Protein AF-A0A4S2FY39-F1 (afdb_monomer_lite)

Secondary structure (DSSP, 8-state):
-PPP--PPPHHHHHHHHHHHHHHHHHHHHHHHHHTSTTSS-HHHHHHHHHHHHHHHHHHHHHHHHHTTT-HHHHHHHHHHHHHHHHHHHHHHHHHHHH--

pLDDT: mean 72.45, std 11.61, range [46.19, 88.75]

Sequence (100 aa):
MTPPKQRPPAWFTIVVLVMMIPILFYIPLVIGMFDTPGTFEPDTKDFVTLFFPIYALLSGWLAYQCYPERKEISWILLGLLFIFYVYGTVSQFIIGSAIP

Structure (mmCIF, N/CA/C/O backbone):
data_AF-A0A4S2FY39-F1
#
_entry.id   AF-A0A4S2FY39-F1
#
loop_
_atom_site.group_PDB
_atom_site.id
_atom_site.type_symbol
_atom_site.label_atom_id
_atom_site.label_alt_id
_atom_site.label_comp_id
_atom_site.label_asym_id
_atom_site.label_entity_id
_atom_site.label_seq_id
_atom_site.pdbx_PDB_ins_code
_atom_site.Cartn_x
_atom_site.Cartn_y
_atom_site.Cartn_z
_atom_site.occupancy
_atom_site.B_iso_or_equiv
_atom_site.auth_seq_id
_atom_site.auth_comp_id
_atom_site.auth_asym_id
_atom_site.auth_atom_id
_atom_site.pdbx_PDB_model_num
ATOM 1 N N . MET A 1 1 ? -13.567 10.418 31.497 1.00 48.75 1 MET A N 1
ATOM 2 C CA . MET A 1 1 ? -13.732 9.038 30.997 1.00 48.75 1 MET A CA 1
ATOM 3 C C . MET A 1 1 ? -13.317 9.054 29.540 1.00 48.75 1 MET A C 1
ATOM 5 O O . MET A 1 1 ? -14.055 9.581 28.721 1.00 48.75 1 MET A O 1
ATOM 9 N N . THR A 1 2 ? -12.095 8.631 29.225 1.00 54.66 2 THR A N 1
ATOM 10 C CA . THR A 1 2 ? -11.686 8.495 27.824 1.00 54.66 2 THR A CA 1
ATOM 11 C C . THR A 1 2 ? -12.471 7.322 27.234 1.00 54.66 2 THR A C 1
ATOM 13 O O . THR A 1 2 ? -12.487 6.250 27.846 1.00 54.66 2 THR A O 1
ATOM 16 N N . PRO A 1 3 ? -13.206 7.511 26.125 1.00 55.53 3 PRO A N 1
ATOM 17 C CA . PRO A 1 3 ? -13.975 6.429 25.527 1.00 55.53 3 PRO A CA 1
ATOM 18 C C . PRO A 1 3 ? -13.034 5.258 25.199 1.00 55.53 3 PRO A C 1
ATOM 20 O O . PRO A 1 3 ? -11.880 5.492 24.823 1.00 55.53 3 PRO A O 1
ATOM 23 N N . PRO A 1 4 ? -13.478 4.000 25.374 1.00 57.41 4 PRO A N 1
ATOM 24 C CA . PRO A 1 4 ? -12.648 2.844 25.075 1.00 57.41 4 PRO A CA 1
ATOM 25 C C . PRO A 1 4 ? -12.201 2.933 23.617 1.00 57.41 4 PRO A C 1
ATOM 27 O O . PRO A 1 4 ? -13.033 3.011 22.714 1.00 57.41 4 PRO A O 1
ATOM 30 N N . LYS A 1 5 ? -10.880 2.955 23.400 1.00 60.12 5 LYS A N 1
ATOM 31 C CA . LYS A 1 5 ? -10.255 2.958 22.074 1.00 60.12 5 LYS A CA 1
ATOM 32 C C . LYS A 1 5 ? -10.807 1.763 21.298 1.00 60.12 5 LYS A C 1
ATOM 34 O O . LYS A 1 5 ? -10.396 0.629 21.551 1.00 60.12 5 LYS A O 1
ATOM 39 N N . GLN A 1 6 ? -11.771 2.006 20.408 1.00 67.31 6 GLN A N 1
ATOM 40 C CA . GLN A 1 6 ? -12.331 0.974 19.544 1.00 67.31 6 GLN A CA 1
ATOM 41 C C . GLN A 1 6 ? -11.172 0.413 18.729 1.00 67.31 6 GLN A C 1
ATOM 43 O O . GLN A 1 6 ? -10.543 1.118 17.945 1.00 67.31 6 GLN A O 1
ATOM 48 N N . ARG A 1 7 ? -10.807 -0.840 18.996 1.00 63.47 7 ARG A N 1
ATOM 49 C CA . ARG A 1 7 ? -9.752 -1.504 18.238 1.00 63.47 7 ARG A CA 1
ATOM 50 C C . ARG A 1 7 ? -10.260 -1.686 16.806 1.00 63.47 7 ARG A C 1
ATOM 52 O O . ARG A 1 7 ? -11.418 -2.086 16.648 1.00 63.47 7 ARG A O 1
ATOM 59 N N . PRO A 1 8 ? -9.444 -1.393 15.779 1.00 65.44 8 PRO A N 1
ATOM 60 C CA . PRO A 1 8 ? -9.820 -1.714 14.415 1.00 65.44 8 PRO A CA 1
ATOM 61 C C . PRO A 1 8 ? -10.142 -3.215 14.337 1.00 65.44 8 PRO A C 1
ATOM 63 O O . PRO A 1 8 ? -9.462 -4.033 14.966 1.00 65.44 8 PRO A O 1
ATOM 66 N N . PRO A 1 9 ? -11.221 -3.589 13.641 1.00 75.38 9 PRO A N 1
ATOM 67 C CA . PRO A 1 9 ? -11.646 -4.968 13.552 1.00 75.38 9 PRO A CA 1
ATOM 68 C C . PRO A 1 9 ? -10.592 -5.775 12.790 1.00 75.38 9 PRO A C 1
ATOM 70 O O . PRO A 1 9 ? -10.016 -5.295 11.815 1.00 75.38 9 PRO A O 1
ATOM 73 N N . ALA A 1 10 ? -10.357 -7.017 13.221 1.00 77.81 10 ALA A N 1
ATOM 74 C CA . ALA A 1 10 ? -9.295 -7.866 12.677 1.00 77.81 10 ALA A CA 1
ATOM 75 C C . ALA A 1 10 ? -9.390 -8.054 11.150 1.00 77.81 10 ALA A C 1
ATOM 77 O O . ALA A 1 10 ? -8.365 -8.147 10.481 1.00 77.81 10 ALA A O 1
ATOM 78 N N . TRP A 1 11 ? -10.604 -8.032 10.584 1.00 81.69 11 TRP A N 1
ATOM 79 C CA . TRP A 1 11 ? -10.807 -8.099 9.134 1.00 81.69 11 TRP A CA 1
ATOM 80 C C . TRP A 1 11 ? -10.196 -6.905 8.393 1.00 81.69 11 TRP A C 1
ATOM 82 O O . TRP A 1 11 ? -9.676 -7.075 7.296 1.00 81.69 11 TRP A O 1
ATOM 92 N N . PHE A 1 12 ? -10.199 -5.711 8.989 1.00 79.25 12 PHE A N 1
ATOM 93 C CA . PHE A 1 12 ? -9.614 -4.530 8.362 1.00 79.25 12 PHE A CA 1
ATOM 94 C C . PHE A 1 12 ? -8.086 -4.604 8.361 1.00 79.25 12 PHE A C 1
ATOM 96 O O . PHE A 1 12 ? -7.453 -4.278 7.361 1.00 79.25 12 PHE A O 1
ATOM 103 N N . THR A 1 13 ? -7.492 -5.128 9.437 1.00 80.56 13 THR A N 1
ATOM 104 C CA . THR A 1 13 ? -6.059 -5.445 9.472 1.00 80.56 13 THR A CA 1
ATOM 105 C C . THR A 1 13 ? -5.684 -6.406 8.351 1.00 80.56 13 THR A C 1
ATOM 107 O O . THR A 1 13 ? -4.679 -6.187 7.687 1.00 80.56 13 THR A O 1
ATOM 110 N N . ILE A 1 14 ? -6.504 -7.435 8.100 1.00 84.81 14 ILE A N 1
ATOM 111 C CA . ILE A 1 14 ? -6.275 -8.384 7.003 1.00 84.81 14 ILE A CA 1
ATOM 112 C C . ILE A 1 14 ? -6.321 -7.664 5.650 1.00 84.81 14 ILE A C 1
ATOM 114 O O . ILE A 1 14 ? -5.438 -7.892 4.834 1.00 84.81 14 ILE A O 1
ATOM 118 N N . VAL A 1 15 ? -7.281 -6.762 5.418 1.00 85.06 15 VAL A N 1
ATOM 119 C CA . VAL A 1 15 ? -7.359 -5.983 4.165 1.00 85.06 15 VAL A CA 1
ATOM 120 C C . VAL A 1 15 ? -6.110 -5.128 3.954 1.00 85.06 15 VAL A C 1
ATOM 122 O O . VAL A 1 15 ? -5.534 -5.160 2.869 1.00 85.06 15 VAL A O 1
ATOM 125 N N . VAL A 1 16 ? -5.662 -4.403 4.985 1.00 83.69 16 VAL A N 1
ATOM 126 C CA . VAL A 1 16 ? -4.423 -3.612 4.921 1.00 83.69 16 VAL A CA 1
ATOM 127 C C . VAL A 1 16 ? -3.232 -4.520 4.626 1.00 83.69 16 VAL A C 1
ATOM 129 O O . VAL A 1 16 ? -2.442 -4.221 3.740 1.00 83.69 16 VAL A O 1
ATOM 132 N N . LEU A 1 17 ? -3.127 -5.661 5.308 1.00 83.69 17 LEU A N 1
ATOM 133 C CA . LEU A 1 17 ? -2.013 -6.593 5.145 1.00 83.69 17 LEU A CA 1
ATOM 134 C C . LEU A 1 17 ? -1.993 -7.209 3.738 1.00 83.69 17 LEU A C 1
ATOM 136 O O . LEU A 1 17 ? -0.944 -7.236 3.104 1.00 83.69 17 LEU A O 1
ATOM 140 N N . VAL A 1 18 ? -3.153 -7.600 3.202 1.00 85.75 18 VAL A N 1
ATOM 141 C CA . VAL A 1 18 ? -3.309 -8.073 1.815 1.00 85.75 18 VAL A CA 1
ATOM 142 C C . VAL A 1 18 ? -2.930 -6.985 0.813 1.00 85.75 18 VAL A C 1
ATOM 144 O O . VAL A 1 18 ? -2.236 -7.274 -0.154 1.00 85.75 18 VAL A O 1
ATOM 147 N N . MET A 1 19 ? -3.322 -5.734 1.058 1.00 81.75 19 MET A N 1
ATOM 148 C CA . MET A 1 19 ? -2.929 -4.587 0.233 1.00 81.75 19 MET A CA 1
ATOM 149 C C . MET A 1 19 ? -1.443 -4.239 0.366 1.00 81.75 19 MET A C 1
ATOM 151 O O . MET A 1 19 ? -0.891 -3.623 -0.540 1.00 81.75 19 MET A O 1
ATOM 155 N N . MET A 1 20 ? -0.772 -4.640 1.447 1.00 80.44 20 MET A N 1
ATOM 156 C CA . MET A 1 20 ? 0.661 -4.408 1.643 1.00 80.44 20 MET A CA 1
ATOM 157 C C . MET A 1 20 ? 1.555 -5.474 0.993 1.00 80.44 20 MET A C 1
ATOM 159 O O . MET A 1 20 ? 2.682 -5.172 0.606 1.00 80.44 20 MET A O 1
ATOM 163 N N . ILE A 1 21 ? 1.064 -6.707 0.835 1.00 79.69 21 ILE A N 1
ATOM 164 C CA . ILE A 1 21 ? 1.797 -7.806 0.183 1.00 79.69 21 ILE A CA 1
ATOM 165 C C . ILE A 1 21 ? 2.296 -7.441 -1.233 1.00 79.69 21 ILE A C 1
ATOM 167 O O . ILE A 1 21 ? 3.476 -7.674 -1.504 1.00 79.69 21 ILE A O 1
ATOM 171 N N . PRO A 1 22 ? 1.482 -6.859 -2.140 1.00 72.38 22 PRO A N 1
ATOM 172 C CA . PRO A 1 22 ? 1.927 -6.577 -3.501 1.00 72.38 22 PRO A CA 1
ATOM 173 C C . PRO A 1 22 ? 3.092 -5.580 -3.598 1.00 72.38 22 PRO A C 1
ATOM 175 O O . PRO A 1 22 ? 3.854 -5.676 -4.554 1.00 72.38 22 PRO A O 1
ATOM 178 N N . ILE A 1 23 ? 3.321 -4.694 -2.614 1.00 71.81 23 ILE A N 1
ATOM 179 C CA . ILE A 1 23 ? 4.519 -3.824 -2.581 1.00 71.81 23 ILE A CA 1
ATOM 180 C C . ILE A 1 23 ? 5.800 -4.653 -2.542 1.00 71.81 23 ILE A C 1
ATOM 182 O O . ILE A 1 23 ? 6.768 -4.316 -3.219 1.00 71.81 23 ILE A O 1
ATOM 186 N N . LEU A 1 24 ? 5.818 -5.742 -1.768 1.00 67.94 24 LEU A N 1
ATOM 187 C CA . LEU A 1 24 ? 7.008 -6.587 -1.646 1.00 67.94 24 LEU A CA 1
ATOM 188 C C . LEU A 1 24 ? 7.356 -7.265 -2.975 1.00 67.94 24 LEU A C 1
ATOM 190 O O . LEU A 1 24 ? 8.529 -7.488 -3.257 1.00 67.94 24 LEU A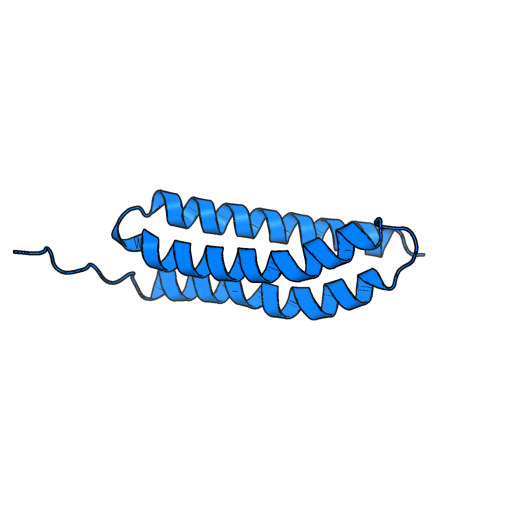 O 1
ATOM 194 N N . PHE A 1 25 ? 6.348 -7.541 -3.806 1.00 66.88 25 PHE A N 1
ATOM 195 C CA . PHE A 1 25 ? 6.526 -8.070 -5.158 1.00 66.88 25 PHE A CA 1
ATOM 196 C C . PHE A 1 25 ? 6.797 -6.977 -6.200 1.00 66.88 25 PHE A C 1
ATOM 198 O O . PHE A 1 25 ? 7.448 -7.249 -7.204 1.00 66.88 25 PHE A O 1
ATOM 205 N N . TYR A 1 26 ? 6.352 -5.742 -5.954 1.00 65.44 26 TYR A N 1
ATOM 206 C CA . TYR A 1 26 ? 6.603 -4.592 -6.823 1.00 65.44 26 TYR A CA 1
ATOM 207 C C . TYR A 1 26 ? 8.099 -4.257 -6.894 1.00 65.44 26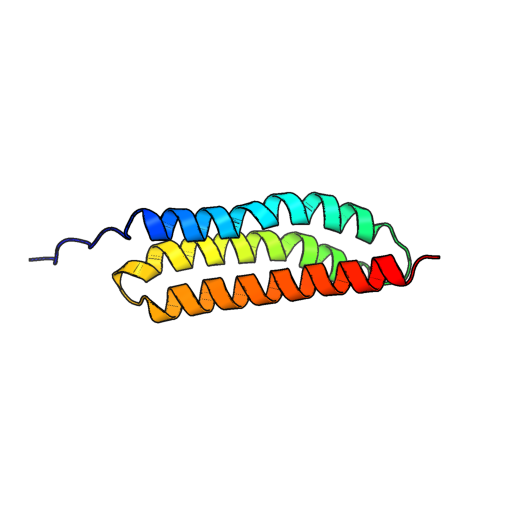 TYR A C 1
ATOM 209 O O . TYR A 1 26 ? 8.618 -4.059 -7.984 1.00 65.44 26 TYR A O 1
ATOM 217 N N . ILE A 1 27 ? 8.818 -4.271 -5.765 1.00 62.19 27 ILE A N 1
ATOM 218 C CA . ILE A 1 27 ? 10.249 -3.912 -5.696 1.00 62.19 27 ILE A CA 1
ATOM 219 C C . ILE A 1 27 ? 11.128 -4.737 -6.665 1.00 62.19 27 ILE A C 1
ATOM 221 O O . ILE A 1 27 ? 11.782 -4.130 -7.512 1.00 62.19 27 ILE A O 1
ATOM 225 N N . PRO A 1 28 ? 11.159 -6.086 -6.621 1.00 60.16 28 PRO A N 1
ATOM 226 C CA . PRO A 1 28 ? 12.006 -6.866 -7.530 1.00 60.16 28 PRO A CA 1
ATOM 227 C C . PRO A 1 28 ? 11.555 -6.782 -8.995 1.00 60.16 28 PRO A C 1
ATOM 229 O O . PRO A 1 28 ? 12.384 -6.825 -9.901 1.00 60.16 28 PRO A O 1
ATOM 232 N N . LEU A 1 29 ? 10.251 -6.640 -9.235 1.00 62.00 29 LEU A N 1
ATOM 233 C CA . LEU A 1 29 ? 9.666 -6.616 -10.576 1.00 62.00 29 LEU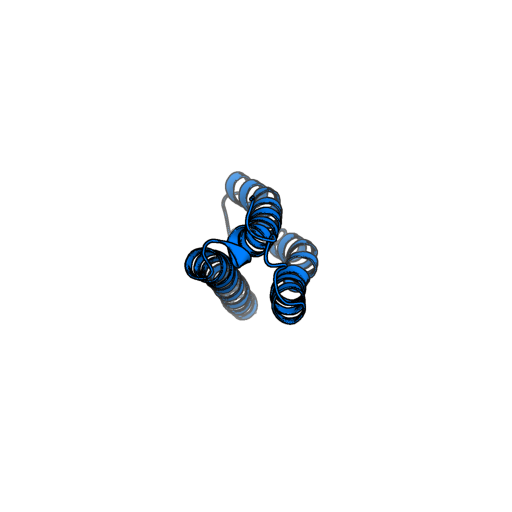 A CA 1
ATOM 234 C C . LEU A 1 29 ? 9.964 -5.289 -11.297 1.00 62.00 29 LEU A C 1
ATOM 236 O O . LEU A 1 29 ? 10.301 -5.270 -12.478 1.00 62.00 29 LEU A O 1
ATOM 240 N N . VAL A 1 30 ? 9.930 -4.186 -10.555 1.00 57.72 30 VAL A N 1
ATOM 241 C CA . VAL A 1 30 ? 10.204 -2.831 -11.042 1.00 57.72 30 VAL A CA 1
ATOM 242 C C . VAL A 1 30 ? 11.690 -2.610 -11.284 1.00 57.72 30 VAL A C 1
ATOM 244 O O . VAL A 1 30 ? 12.056 -2.055 -12.315 1.00 57.72 30 VAL A O 1
ATOM 247 N N . ILE A 1 31 ? 12.553 -3.124 -10.403 1.00 57.97 31 ILE A N 1
ATOM 248 C CA . ILE A 1 31 ? 14.007 -3.124 -10.621 1.00 57.97 31 ILE A CA 1
ATOM 249 C C . ILE A 1 31 ? 14.358 -3.907 -11.901 1.00 57.97 31 ILE A C 1
ATOM 251 O O . ILE A 1 31 ? 15.181 -3.445 -12.685 1.00 57.97 31 ILE A O 1
ATOM 255 N N . GLY A 1 32 ? 13.685 -5.035 -12.169 1.00 57.12 32 GLY A N 1
ATOM 256 C CA . GLY A 1 32 ? 13.907 -5.836 -13.380 1.00 57.12 32 GLY A CA 1
ATOM 257 C C . GLY A 1 32 ? 13.482 -5.156 -14.691 1.00 57.12 32 GLY A C 1
ATOM 258 O O . GLY A 1 32 ? 14.152 -5.322 -15.705 1.00 57.12 32 GLY A O 1
ATOM 259 N N . MET A 1 33 ? 12.405 -4.361 -14.690 1.00 51.81 33 MET A N 1
ATOM 260 C CA . MET A 1 33 ? 11.977 -3.597 -15.877 1.00 51.81 33 MET A CA 1
ATOM 261 C C . MET A 1 33 ? 12.684 -2.248 -16.019 1.00 51.81 33 MET A C 1
ATOM 263 O O . MET A 1 33 ? 12.661 -1.623 -17.080 1.00 51.81 33 MET A O 1
ATOM 267 N N . PHE A 1 34 ? 13.316 -1.754 -14.957 1.00 51.47 34 PHE A N 1
ATOM 268 C CA . PHE A 1 34 ? 14.050 -0.502 -15.025 1.00 51.47 34 PHE A CA 1
ATOM 269 C C . PHE A 1 34 ? 15.438 -0.622 -15.652 1.00 51.47 34 PHE A C 1
ATOM 271 O O . PHE A 1 34 ? 15.962 0.402 -16.088 1.00 51.47 34 PHE A O 1
ATOM 278 N N . ASP A 1 35 ? 15.924 -1.843 -15.855 1.00 51.97 35 ASP A N 1
ATOM 279 C CA . ASP A 1 35 ? 17.085 -2.144 -16.698 1.00 51.97 35 ASP A CA 1
ATOM 280 C C . ASP A 1 35 ? 16.767 -2.061 -18.208 1.00 51.97 35 ASP A C 1
ATOM 282 O O . ASP A 1 35 ? 17.648 -2.173 -19.055 1.00 51.97 35 ASP A O 1
ATOM 286 N N . THR A 1 36 ? 15.498 -1.832 -18.587 1.00 52.09 36 THR A N 1
ATOM 287 C CA . THR A 1 36 ? 15.129 -1.597 -19.989 1.00 52.09 36 THR A CA 1
ATOM 288 C C . THR A 1 36 ? 15.453 -0.145 -20.384 1.00 52.09 36 THR A C 1
ATOM 290 O O . THR A 1 36 ? 14.887 0.793 -19.798 1.00 52.09 36 THR A O 1
ATOM 293 N N . PRO A 1 37 ? 16.355 0.082 -21.358 1.00 46.19 37 PRO A N 1
ATOM 294 C CA . PRO A 1 37 ? 16.784 1.423 -21.744 1.00 46.19 37 PRO A CA 1
ATOM 295 C C . PRO A 1 37 ? 15.665 2.198 -22.463 1.00 46.19 37 PRO A C 1
ATOM 297 O O . PRO A 1 37 ? 15.023 1.677 -23.370 1.00 46.19 37 PRO A O 1
ATOM 300 N N . GLY A 1 38 ? 15.457 3.467 -22.080 1.00 52.72 38 GLY A N 1
ATOM 301 C CA . GLY A 1 38 ? 14.660 4.443 -22.846 1.00 52.72 38 GLY A CA 1
ATOM 302 C C . GLY A 1 38 ? 13.239 4.756 -22.353 1.00 52.72 38 GLY A C 1
ATOM 303 O O . GLY A 1 38 ? 12.567 5.571 -22.977 1.00 52.72 38 GLY A O 1
ATOM 304 N N . THR A 1 39 ? 12.762 4.161 -21.255 1.00 53.72 39 THR A N 1
ATOM 305 C CA . THR A 1 39 ? 11.363 4.334 -20.801 1.00 53.72 39 THR A CA 1
ATOM 306 C C . THR A 1 39 ? 11.128 5.471 -19.800 1.00 53.72 39 THR A C 1
ATOM 308 O O . THR A 1 39 ? 10.017 5.987 -19.739 1.00 53.72 39 THR A O 1
ATOM 311 N N . PHE A 1 40 ? 12.141 5.894 -19.039 1.00 53.78 40 PHE A N 1
ATOM 312 C CA . PHE A 1 40 ? 12.061 7.029 -18.106 1.00 53.78 40 PHE A CA 1
ATOM 313 C C . PHE A 1 40 ? 13.421 7.722 -17.988 1.00 53.78 40 PHE A C 1
ATOM 315 O O . PHE A 1 40 ? 14.455 7.067 -18.143 1.00 53.78 40 PHE A O 1
ATOM 322 N N . GLU A 1 41 ? 13.421 9.017 -17.655 1.00 60.69 41 GLU A N 1
ATOM 323 C CA . GLU A 1 41 ? 14.628 9.693 -17.173 1.00 60.69 41 GLU A CA 1
ATOM 324 C C . GLU A 1 41 ? 15.177 8.952 -15.936 1.00 60.69 41 GLU A C 1
ATOM 326 O O . GLU A 1 41 ? 14.400 8.660 -15.016 1.00 60.69 41 GLU A O 1
ATOM 331 N N . PRO A 1 42 ? 16.487 8.635 -15.903 1.00 59.78 42 PRO A N 1
ATOM 332 C CA . PRO A 1 42 ? 17.088 7.807 -14.856 1.00 59.78 42 PRO A CA 1
ATOM 333 C C . PRO A 1 42 ? 16.811 8.346 -13.445 1.00 59.78 42 PRO A C 1
ATOM 335 O O . PRO A 1 42 ? 16.404 7.591 -12.565 1.00 59.78 42 PRO A O 1
ATOM 338 N N . ASP A 1 43 ? 16.888 9.666 -13.265 1.00 62.97 43 ASP A N 1
ATOM 339 C CA . ASP A 1 43 ? 16.727 10.311 -11.956 1.00 62.97 43 ASP A CA 1
ATOM 340 C C . ASP A 1 43 ? 15.297 10.209 -11.393 1.00 62.97 43 ASP A C 1
ATOM 342 O O . ASP A 1 43 ? 15.093 10.107 -10.182 1.00 62.97 43 ASP A O 1
ATOM 346 N N . THR A 1 44 ? 14.279 10.193 -12.260 1.00 65.88 44 THR A N 1
ATOM 347 C CA . THR A 1 44 ? 12.873 10.090 -11.824 1.00 65.88 44 THR A CA 1
ATOM 348 C C . THR A 1 44 ? 12.512 8.647 -11.456 1.00 65.88 44 THR A C 1
ATOM 350 O O . THR A 1 44 ? 11.721 8.406 -10.541 1.00 65.88 44 THR A O 1
ATOM 353 N N . LYS A 1 45 ? 13.125 7.675 -12.140 1.00 62.78 45 LYS A N 1
ATOM 354 C CA . LYS A 1 45 ? 12.952 6.232 -11.910 1.00 62.78 45 LYS A CA 1
ATOM 355 C C . LYS A 1 45 ? 13.402 5.820 -10.512 1.00 62.78 45 LYS A C 1
ATOM 357 O O . LYS A 1 45 ? 12.652 5.163 -9.783 1.00 62.78 45 LYS A O 1
ATOM 362 N N . ASP A 1 46 ? 14.600 6.248 -10.129 1.00 67.19 46 ASP A N 1
ATOM 363 C CA . ASP A 1 46 ? 15.197 5.911 -8.837 1.00 67.19 46 ASP A CA 1
ATOM 364 C C . ASP A 1 46 ? 14.419 6.553 -7.688 1.00 67.19 46 ASP A C 1
ATOM 366 O O . ASP A 1 46 ? 14.134 5.905 -6.675 1.00 67.19 46 ASP A O 1
ATOM 370 N N . PHE A 1 47 ? 13.970 7.797 -7.885 1.00 71.31 47 PHE A N 1
ATOM 371 C CA . PHE A 1 47 ? 13.126 8.491 -6.921 1.00 71.31 47 PHE A CA 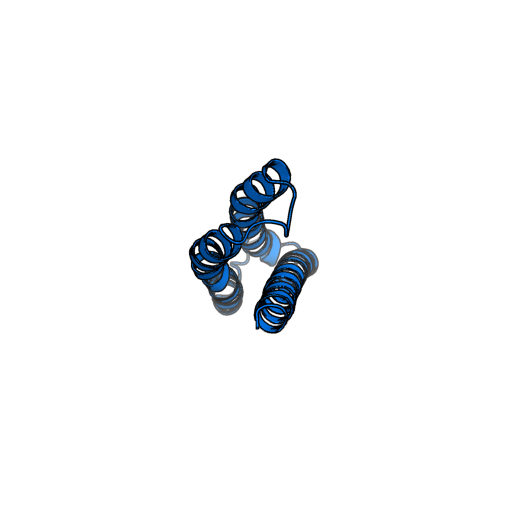1
ATOM 372 C C . PHE A 1 47 ? 11.814 7.739 -6.673 1.00 71.31 47 PHE A C 1
ATOM 374 O O . PHE A 1 47 ? 11.474 7.451 -5.526 1.00 71.31 47 PHE A O 1
ATOM 381 N N . VAL A 1 48 ? 11.084 7.364 -7.729 1.00 71.50 48 VAL A N 1
ATOM 382 C CA . VAL A 1 48 ? 9.808 6.647 -7.587 1.00 71.50 48 VAL A CA 1
ATOM 383 C C . VAL A 1 48 ? 10.023 5.258 -6.982 1.00 71.50 48 VAL A C 1
ATOM 385 O O . VAL A 1 48 ? 9.271 4.872 -6.091 1.00 71.50 48 VAL A O 1
ATOM 388 N N . THR A 1 49 ? 11.068 4.532 -7.383 1.00 71.50 49 THR A N 1
ATOM 389 C CA . THR A 1 49 ? 11.387 3.197 -6.839 1.00 71.50 49 THR A CA 1
ATOM 390 C C . THR A 1 49 ? 11.634 3.226 -5.334 1.00 71.50 49 THR A C 1
ATOM 392 O O . THR A 1 49 ? 11.197 2.324 -4.621 1.00 71.50 49 THR A O 1
ATOM 395 N N . LEU A 1 50 ? 12.302 4.271 -4.839 1.00 74.69 50 LEU A N 1
ATOM 396 C CA . LEU A 1 50 ? 12.634 4.412 -3.424 1.00 74.69 50 LEU A CA 1
ATOM 397 C C . LEU A 1 50 ? 11.474 4.988 -2.596 1.00 74.69 50 LEU A C 1
ATOM 399 O O . LEU A 1 50 ? 11.190 4.502 -1.502 1.00 74.69 50 LEU A O 1
ATOM 403 N N . PHE A 1 51 ? 10.787 6.017 -3.102 1.00 79.19 51 PHE A N 1
ATOM 404 C CA . PHE A 1 51 ? 9.732 6.713 -2.356 1.00 79.19 51 PHE A CA 1
ATOM 405 C C . PHE A 1 51 ? 8.399 5.968 -2.351 1.00 79.19 51 PHE A C 1
ATOM 407 O O . PHE A 1 51 ? 7.660 6.042 -1.368 1.00 79.19 51 PHE A O 1
ATOM 414 N N . PHE A 1 52 ? 8.080 5.235 -3.415 1.00 78.00 52 PHE A N 1
ATOM 415 C CA . PHE A 1 52 ? 6.822 4.504 -3.525 1.00 78.00 52 PHE A CA 1
ATOM 416 C C . PHE A 1 52 ? 6.597 3.459 -2.415 1.00 78.00 52 PHE A C 1
ATOM 418 O O . PHE A 1 52 ? 5.527 3.488 -1.800 1.00 78.00 52 PHE A O 1
ATOM 425 N N . PRO A 1 53 ? 7.557 2.574 -2.071 1.00 76.94 53 PRO A N 1
ATOM 426 C CA . PRO A 1 53 ? 7.364 1.635 -0.967 1.00 76.94 53 PRO A CA 1
ATOM 427 C C . PRO A 1 53 ? 7.201 2.355 0.378 1.00 76.94 53 PRO A C 1
ATOM 429 O O . PRO A 1 53 ? 6.389 1.929 1.196 1.00 76.94 53 PRO A O 1
ATOM 432 N N . ILE A 1 54 ? 7.892 3.480 0.596 1.00 84.19 54 ILE A N 1
ATOM 433 C CA . ILE A 1 54 ? 7.738 4.297 1.811 1.00 84.19 54 ILE A CA 1
ATOM 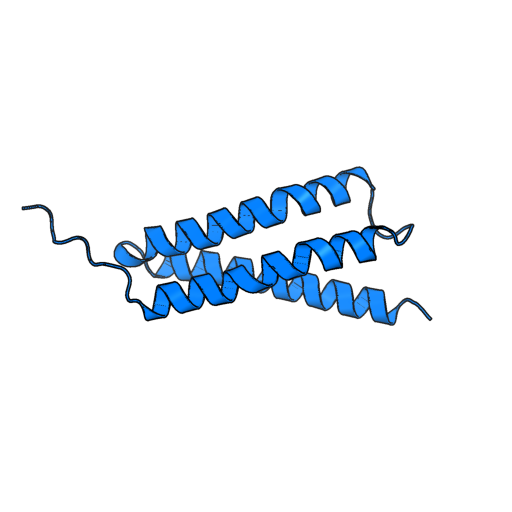434 C C . ILE A 1 54 ? 6.320 4.872 1.888 1.00 84.19 54 ILE A C 1
ATOM 436 O O . ILE A 1 54 ? 5.654 4.747 2.917 1.00 84.19 54 ILE A O 1
ATOM 440 N N . TYR A 1 55 ? 5.835 5.458 0.791 1.00 83.44 55 TYR A N 1
ATOM 441 C CA . TYR A 1 55 ? 4.470 5.967 0.678 1.00 83.44 55 TYR A CA 1
ATOM 442 C C . TYR A 1 55 ? 3.437 4.873 0.958 1.00 83.44 55 TYR A C 1
ATOM 444 O O . TYR A 1 55 ? 2.475 5.091 1.692 1.00 83.44 55 TYR A O 1
ATOM 452 N N . ALA A 1 56 ? 3.651 3.679 0.421 1.00 82.44 56 ALA A N 1
ATOM 453 C CA . ALA A 1 56 ? 2.727 2.574 0.562 1.00 82.44 56 ALA A CA 1
ATOM 454 C C . ALA A 1 56 ? 2.691 1.992 1.988 1.00 82.44 56 ALA A C 1
ATOM 456 O O . ALA A 1 56 ? 1.610 1.731 2.521 1.00 82.44 56 ALA A O 1
ATOM 457 N N . LEU A 1 57 ? 3.855 1.869 2.641 1.00 85.00 57 LEU A N 1
ATOM 458 C CA . LEU A 1 57 ? 3.964 1.514 4.060 1.00 85.00 57 LEU A CA 1
ATOM 459 C C . LEU A 1 57 ? 3.248 2.544 4.944 1.00 85.00 57 LEU A C 1
ATOM 461 O O . LEU A 1 57 ? 2.455 2.172 5.810 1.00 85.00 57 LEU A O 1
ATOM 465 N N . LEU A 1 58 ? 3.491 3.837 4.698 1.00 86.25 58 LEU A N 1
ATOM 466 C CA . LEU A 1 58 ? 2.828 4.932 5.408 1.00 86.25 58 LEU A CA 1
ATOM 467 C C . LEU A 1 58 ? 1.318 4.924 5.172 1.00 86.25 58 LEU A C 1
ATOM 469 O O . LEU A 1 58 ? 0.565 5.112 6.122 1.00 86.25 58 LEU A O 1
ATOM 473 N N . SER A 1 59 ? 0.868 4.665 3.943 1.00 84.31 59 SER A N 1
ATOM 474 C CA . SER A 1 59 ? -0.554 4.590 3.604 1.00 84.31 59 SER A CA 1
ATOM 475 C C . SER A 1 59 ? -1.248 3.446 4.345 1.00 84.31 59 SER A C 1
ATOM 477 O O . SER A 1 59 ? -2.283 3.665 4.973 1.00 84.31 59 SER A O 1
ATOM 479 N N . GLY A 1 60 ? -0.646 2.251 4.377 1.00 83.88 60 GLY A N 1
ATOM 480 C CA . GLY A 1 60 ? -1.160 1.118 5.153 1.00 83.88 60 GLY A CA 1
ATO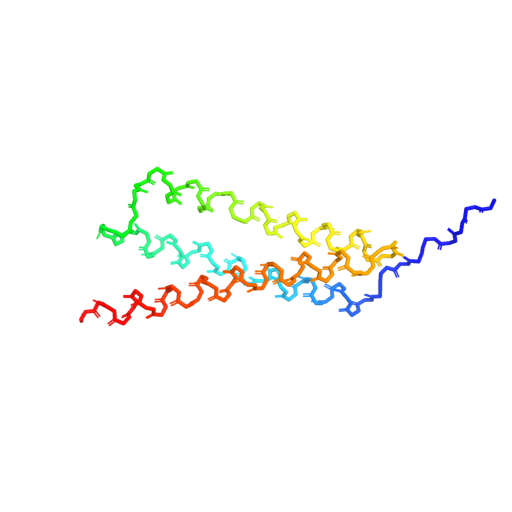M 481 C C . GLY A 1 60 ? -1.186 1.396 6.661 1.00 83.88 60 GLY A C 1
ATOM 482 O O . GLY A 1 60 ? -2.187 1.127 7.330 1.00 83.88 60 GLY A O 1
ATOM 483 N N . TRP A 1 61 ? -0.122 2.006 7.192 1.00 84.31 61 TRP A N 1
ATOM 484 C CA . TRP A 1 61 ? -0.031 2.388 8.602 1.00 84.31 61 TRP A CA 1
ATOM 485 C C . TRP A 1 61 ? -1.086 3.432 8.995 1.00 84.31 61 TRP A C 1
ATOM 487 O O . TRP A 1 61 ? -1.810 3.251 9.976 1.00 84.31 61 TRP A O 1
ATOM 497 N N . LEU A 1 62 ? -1.216 4.502 8.206 1.00 83.75 62 LEU A N 1
ATOM 498 C CA . LEU A 1 62 ? -2.212 5.554 8.403 1.00 83.75 62 LEU A CA 1
ATOM 499 C C . LEU A 1 62 ? -3.630 5.007 8.243 1.00 83.75 62 LEU A C 1
ATOM 501 O O . LEU A 1 62 ? -4.491 5.314 9.063 1.00 83.75 62 LEU A O 1
ATOM 505 N N . ALA A 1 63 ? -3.877 4.141 7.259 1.00 83.44 63 ALA A N 1
ATOM 506 C CA . ALA A 1 63 ? -5.177 3.506 7.083 1.00 83.44 63 ALA A CA 1
ATOM 507 C C . ALA A 1 63 ? -5.571 2.692 8.324 1.00 83.44 63 ALA A C 1
ATOM 509 O O . ALA A 1 63 ? -6.712 2.795 8.777 1.00 83.44 63 ALA A O 1
ATOM 510 N N . TYR A 1 64 ? -4.634 1.946 8.921 1.00 80.75 64 TYR A N 1
ATOM 511 C CA . TYR A 1 64 ? -4.859 1.208 10.166 1.00 80.75 64 TYR A CA 1
ATOM 512 C C . TYR A 1 64 ? -5.123 2.132 11.364 1.00 80.75 64 TYR A C 1
ATOM 514 O O . TYR A 1 64 ? -6.036 1.880 12.155 1.00 80.75 64 TYR A O 1
ATOM 522 N N . GLN A 1 65 ? -4.360 3.220 11.491 1.00 79.94 65 GLN A N 1
ATOM 523 C CA . GLN A 1 65 ? -4.465 4.143 12.621 1.00 79.94 65 GLN A CA 1
ATOM 524 C C . GLN A 1 65 ? -5.714 5.035 12.558 1.00 79.94 65 GLN A C 1
ATOM 526 O O . GLN A 1 65 ? -6.319 5.299 13.595 1.00 79.94 65 GLN A O 1
ATOM 531 N N . CYS A 1 66 ? -6.119 5.467 11.361 1.00 78.62 66 CYS A N 1
ATOM 532 C CA . CYS A 1 66 ? -7.286 6.323 11.140 1.00 78.62 66 CYS A CA 1
ATOM 533 C C . CYS A 1 66 ? -8.613 5.555 11.143 1.00 78.62 66 CYS A C 1
ATOM 535 O O . CYS A 1 66 ? -9.664 6.172 11.304 1.00 78.62 66 CYS A O 1
ATOM 537 N N . TYR A 1 67 ? -8.592 4.223 11.025 1.00 73.00 67 TYR A N 1
ATOM 538 C CA . TYR A 1 67 ? -9.809 3.415 10.947 1.00 73.00 67 TYR A CA 1
ATOM 539 C C . TYR A 1 67 ? -10.810 3.614 12.107 1.00 73.00 67 TYR A C 1
ATOM 541 O O . TYR A 1 67 ? -12.009 3.713 11.832 1.00 73.00 67 TYR A O 1
ATOM 549 N N . PRO A 1 68 ? -10.393 3.677 13.390 1.00 71.06 68 PRO A N 1
ATOM 550 C CA . PRO A 1 68 ? -11.332 3.853 14.499 1.00 71.06 68 PRO A CA 1
ATOM 551 C C . PRO A 1 68 ? -11.924 5.264 14.604 1.00 71.06 68 PRO A C 1
ATOM 553 O O . PRO A 1 68 ? -13.011 5.406 15.156 1.00 71.06 68 PRO A O 1
ATOM 556 N N . GLU A 1 69 ? -11.252 6.291 14.078 1.00 75.31 69 GLU A N 1
ATOM 557 C CA . GLU A 1 69 ? -11.736 7.678 14.143 1.00 75.31 69 GLU A CA 1
ATOM 558 C C . GLU A 1 69 ? -12.480 8.103 12.874 1.00 75.31 69 GLU A C 1
ATOM 560 O O . GLU A 1 69 ? -13.540 8.721 12.952 1.00 75.31 69 GLU A O 1
ATOM 565 N N . ARG A 1 70 ? -11.935 7.786 11.693 1.00 79.50 70 ARG A N 1
ATOM 566 C CA . ARG A 1 70 ? -12.452 8.219 10.388 1.00 79.50 70 ARG A CA 1
ATOM 567 C C . ARG A 1 70 ? -12.245 7.136 9.333 1.00 79.50 70 ARG A C 1
ATOM 569 O O . ARG A 1 70 ? -11.303 7.177 8.543 1.00 79.50 70 ARG A O 1
ATOM 576 N N . LYS A 1 71 ? -13.193 6.197 9.283 1.00 79.31 71 LYS A N 1
ATOM 577 C CA . LYS A 1 71 ? -13.215 5.087 8.313 1.00 79.31 71 LYS A CA 1
ATOM 578 C C . LYS A 1 71 ? -13.089 5.563 6.862 1.00 79.31 71 LYS A C 1
ATOM 580 O O . LYS A 1 71 ? -12.433 4.900 6.069 1.00 79.31 71 LYS A O 1
ATOM 585 N N . GLU A 1 72 ? -13.687 6.705 6.526 1.00 85.06 72 GLU A N 1
ATOM 586 C CA . GLU A 1 72 ? -13.648 7.296 5.180 1.00 85.06 72 GLU A CA 1
ATOM 587 C C . GLU A 1 72 ? -12.211 7.559 4.712 1.00 85.06 72 GLU A C 1
ATOM 589 O O . GLU A 1 72 ? -11.841 7.173 3.608 1.00 85.06 72 GLU A O 1
ATOM 594 N N . ILE A 1 73 ? -11.372 8.134 5.580 1.00 83.56 73 ILE A N 1
ATOM 595 C CA . ILE A 1 73 ? -9.978 8.463 5.258 1.00 83.56 73 ILE A CA 1
ATOM 596 C C . ILE A 1 73 ? -9.169 7.187 5.013 1.00 83.56 73 ILE A C 1
ATOM 598 O O . ILE A 1 73 ? -8.408 7.116 4.051 1.00 83.56 73 ILE A O 1
ATOM 602 N N . SER A 1 74 ? -9.376 6.151 5.830 1.00 84.31 74 SER A N 1
ATOM 603 C CA . SER A 1 74 ? -8.722 4.853 5.643 1.00 84.31 74 SER A CA 1
ATOM 604 C C . SER A 1 74 ? -9.064 4.208 4.297 1.00 84.31 74 SER A C 1
ATOM 606 O O . SER A 1 74 ? -8.182 3.650 3.648 1.00 84.31 74 SER A O 1
ATOM 608 N N . TRP A 1 75 ? -10.322 4.303 3.854 1.00 83.94 75 TRP A N 1
ATOM 609 C CA . TRP A 1 75 ? -10.734 3.807 2.538 1.00 83.94 75 TRP A CA 1
ATOM 610 C C . TRP A 1 75 ? -10.168 4.642 1.391 1.00 83.94 75 TRP A C 1
ATOM 612 O O . TRP A 1 75 ? -9.796 4.068 0.373 1.00 83.94 75 TRP A O 1
ATOM 622 N N . ILE A 1 76 ? -10.046 5.963 1.553 1.00 88.75 76 ILE A N 1
ATOM 623 C CA . ILE A 1 76 ? -9.408 6.832 0.554 1.00 88.75 76 ILE A CA 1
ATOM 624 C C . ILE A 1 76 ? -7.922 6.479 0.407 1.00 88.75 76 ILE A C 1
ATOM 626 O O . ILE A 1 76 ? -7.446 6.329 -0.714 1.00 88.75 76 ILE A O 1
ATOM 630 N N . LEU A 1 77 ? -7.201 6.283 1.517 1.00 86.88 77 LEU A N 1
ATOM 631 C CA . LEU A 1 77 ? -5.792 5.864 1.518 1.00 86.88 77 LEU A CA 1
ATOM 632 C C . LEU A 1 77 ? -5.594 4.516 0.812 1.00 86.88 77 LEU A C 1
ATOM 634 O O . LEU A 1 77 ? -4.730 4.394 -0.057 1.00 86.88 77 LEU A O 1
ATOM 638 N N . LEU A 1 78 ? -6.427 3.523 1.141 1.00 86.56 78 LEU A N 1
ATOM 639 C CA . LEU A 1 78 ? -6.392 2.206 0.498 1.00 86.56 78 LEU A CA 1
ATOM 640 C C . LEU A 1 78 ? -6.808 2.261 -0.975 1.00 86.56 78 LEU A C 1
ATOM 642 O O . LEU A 1 78 ? -6.192 1.602 -1.805 1.00 86.56 78 LEU A O 1
ATOM 646 N N . GLY A 1 79 ? -7.826 3.051 -1.317 1.00 88.19 79 GLY A N 1
ATOM 647 C CA . GLY A 1 79 ? -8.288 3.226 -2.692 1.00 88.19 79 GLY A CA 1
ATOM 648 C C . GLY A 1 79 ? -7.240 3.910 -3.565 1.00 88.19 79 GLY A C 1
ATOM 649 O O . GLY A 1 79 ? -6.987 3.471 -4.683 1.00 88.19 79 GLY A O 1
ATOM 650 N N . LEU A 1 80 ? -6.571 4.935 -3.039 1.00 88.00 80 LEU A N 1
ATOM 651 C CA . LEU A 1 80 ? -5.476 5.606 -3.730 1.00 88.00 80 LEU A CA 1
ATOM 652 C C . LEU A 1 80 ? -4.296 4.651 -3.939 1.00 88.00 80 LEU A C 1
ATOM 654 O O . LEU A 1 80 ? -3.786 4.547 -5.052 1.00 88.00 80 LEU A O 1
ATOM 658 N N . LEU A 1 81 ? -3.925 3.887 -2.905 1.00 86.25 81 LEU A N 1
ATOM 659 C CA . LEU A 1 81 ? -2.913 2.836 -3.011 1.00 86.25 81 LEU A CA 1
ATOM 660 C C . LEU A 1 81 ? -3.285 1.798 -4.083 1.00 86.25 81 LEU A C 1
ATOM 662 O O . LEU A 1 81 ? -2.445 1.400 -4.888 1.00 86.25 81 LEU A O 1
ATOM 666 N N . PHE A 1 82 ? -4.555 1.400 -4.136 1.00 86.25 82 PHE A N 1
ATOM 667 C CA . PHE A 1 82 ? -5.061 0.470 -5.138 1.00 86.25 82 PHE A CA 1
ATOM 668 C C . PHE A 1 82 ? -4.954 1.027 -6.562 1.00 86.25 82 PHE A C 1
ATOM 670 O O . PHE A 1 82 ? -4.499 0.318 -7.456 1.00 86.25 82 PHE A O 1
ATOM 677 N N . ILE A 1 83 ? -5.298 2.299 -6.782 1.00 86.81 83 ILE A N 1
ATOM 678 C CA . ILE A 1 83 ? -5.144 2.953 -8.091 1.00 86.81 83 ILE A CA 1
ATOM 679 C C . ILE A 1 83 ? -3.678 2.948 -8.527 1.00 86.81 83 ILE A C 1
ATOM 681 O O . ILE A 1 83 ? -3.394 2.656 -9.687 1.00 86.81 83 ILE A O 1
ATOM 685 N N . PHE A 1 84 ? -2.742 3.208 -7.612 1.00 82.19 84 PHE A N 1
ATOM 686 C CA . PHE A 1 84 ? -1.317 3.121 -7.924 1.00 82.19 84 PHE A CA 1
ATOM 687 C C . PHE A 1 84 ? -0.893 1.710 -8.344 1.00 82.19 84 PHE A C 1
ATOM 689 O O . PHE A 1 84 ? -0.124 1.566 -9.293 1.00 82.19 84 PHE A O 1
ATOM 696 N N . TYR A 1 85 ? -1.420 0.667 -7.700 1.00 79.19 85 TYR A N 1
ATOM 697 C CA . TYR A 1 85 ? -1.161 -0.709 -8.126 1.00 79.19 85 TYR A CA 1
ATOM 698 C C . TYR A 1 85 ? -1.741 -1.029 -9.499 1.00 79.19 85 TYR A C 1
ATOM 700 O O . TYR A 1 85 ? -1.074 -1.672 -10.309 1.00 79.19 85 TYR A O 1
ATOM 708 N N . VAL A 1 86 ? -2.966 -0.580 -9.778 1.00 84.56 86 VAL A N 1
ATOM 709 C CA . VAL A 1 86 ? -3.592 -0.752 -11.095 1.00 84.56 86 VAL A CA 1
ATOM 710 C C . VAL A 1 86 ? -2.779 -0.021 -12.159 1.00 84.56 86 VAL A C 1
ATOM 712 O O . VAL A 1 86 ? -2.463 -0.599 -13.190 1.00 84.56 86 VAL A O 1
ATOM 715 N N . TYR A 1 87 ? -2.361 1.217 -11.898 1.00 81.81 87 TYR A N 1
ATOM 716 C CA . TYR A 1 87 ? -1.507 1.969 -12.813 1.00 81.81 87 TYR A CA 1
ATOM 717 C C . TYR A 1 87 ? -0.168 1.264 -13.053 1.00 81.81 87 TYR A C 1
ATOM 719 O O . TYR A 1 87 ? 0.245 1.106 -14.200 1.00 81.81 87 TYR A O 1
ATOM 727 N N . GLY A 1 88 ? 0.479 0.788 -11.984 1.00 75.31 88 GLY A N 1
ATOM 728 C CA . GLY A 1 88 ? 1.709 0.008 -12.071 1.00 75.31 88 GLY A CA 1
ATOM 729 C C . GLY A 1 88 ? 1.520 -1.228 -12.947 1.00 75.31 88 GLY A C 1
ATOM 730 O O . GLY A 1 88 ? 2.208 -1.382 -13.945 1.00 75.31 88 GLY A O 1
ATOM 731 N N . THR A 1 89 ? 0.535 -2.072 -12.644 1.00 74.75 89 THR A N 1
ATOM 732 C CA . THR A 1 89 ? 0.259 -3.301 -13.413 1.00 74.75 89 THR A CA 1
ATOM 733 C C . THR A 1 89 ? -0.128 -3.039 -14.870 1.00 74.75 89 THR A C 1
ATOM 735 O O . THR A 1 89 ? 0.364 -3.736 -15.754 1.00 74.75 89 THR A O 1
ATOM 738 N N . VAL A 1 90 ? -0.943 -2.019 -15.151 1.00 79.06 90 VAL A N 1
ATOM 739 C CA . VAL A 1 90 ? -1.300 -1.623 -16.525 1.00 79.06 90 VAL A CA 1
ATOM 740 C C . VAL A 1 90 ? -0.074 -1.126 -17.286 1.00 79.06 90 VAL A C 1
ATOM 742 O O . VAL A 1 90 ? 0.144 -1.542 -18.420 1.00 79.06 90 VAL A O 1
ATOM 745 N N . SER A 1 91 ? 0.757 -0.288 -16.662 1.00 70.75 91 SER A N 1
ATOM 746 C CA . SER A 1 91 ? 2.013 0.186 -17.253 1.00 70.75 91 SER A CA 1
ATOM 747 C C . SER A 1 91 ? 2.939 -0.983 -17.603 1.00 70.75 91 SER A C 1
ATOM 749 O O . SER A 1 91 ? 3.446 -1.061 -18.718 1.00 70.75 91 SER A O 1
ATOM 751 N N . GLN A 1 92 ? 3.085 -1.955 -16.697 1.00 67.75 92 GLN A N 1
ATOM 752 C CA . GLN A 1 92 ? 3.867 -3.172 -16.939 1.00 67.75 92 GLN A CA 1
ATOM 753 C C . GLN A 1 92 ? 3.297 -4.018 -18.084 1.00 67.75 92 GLN A C 1
ATOM 755 O O . GLN A 1 92 ? 4.056 -4.509 -18.912 1.00 67.75 92 GLN A O 1
ATOM 760 N N . PHE A 1 93 ? 1.973 -4.169 -18.163 1.00 70.81 93 PHE A N 1
ATOM 761 C CA . PHE A 1 93 ? 1.321 -4.882 -19.262 1.00 70.81 93 PHE A CA 1
ATOM 762 C C . PHE A 1 93 ? 1.568 -4.196 -20.614 1.00 70.81 93 PHE A C 1
ATOM 764 O O . PHE A 1 93 ? 1.905 -4.864 -21.588 1.00 70.81 93 PHE A O 1
ATOM 771 N N . ILE A 1 94 ? 1.467 -2.864 -20.663 1.00 70.94 94 ILE A N 1
ATOM 772 C CA . ILE A 1 94 ? 1.734 -2.078 -21.875 1.00 70.94 94 ILE A CA 1
ATOM 773 C C . ILE A 1 94 ? 3.202 -2.233 -22.295 1.00 70.94 94 ILE A C 1
ATOM 775 O O . ILE A 1 94 ? 3.468 -2.554 -23.451 1.00 70.94 94 ILE A O 1
ATOM 779 N N . ILE A 1 95 ? 4.152 -2.066 -21.367 1.00 66.06 95 ILE A N 1
ATOM 780 C CA . ILE A 1 95 ? 5.590 -2.206 -21.648 1.00 66.06 95 ILE A CA 1
ATOM 781 C C . ILE A 1 95 ? 5.915 -3.631 -22.109 1.00 66.06 95 ILE A C 1
ATOM 783 O O . ILE A 1 95 ? 6.583 -3.802 -23.122 1.00 66.06 95 ILE A O 1
ATOM 787 N N . GLY A 1 96 ? 5.393 -4.653 -21.427 1.00 63.47 96 GLY A N 1
ATOM 788 C CA . GLY A 1 96 ? 5.583 -6.053 -21.813 1.00 63.47 96 GLY A CA 1
ATOM 789 C C . GLY A 1 96 ? 4.989 -6.394 -23.183 1.00 63.47 96 GLY A C 1
ATOM 790 O O . GLY A 1 96 ? 5.546 -7.222 -23.890 1.00 63.47 96 GLY A O 1
ATOM 791 N N . SER A 1 97 ? 3.902 -5.730 -23.590 1.00 64.50 97 SER A N 1
ATOM 792 C CA . SER A 1 97 ? 3.317 -5.880 -24.932 1.00 64.50 97 SER A CA 1
ATOM 793 C C . SER A 1 97 ? 4.059 -5.114 -26.036 1.00 64.50 97 SER A C 1
ATOM 795 O O . SER A 1 97 ? 3.827 -5.369 -27.215 1.00 64.50 97 SER A O 1
ATOM 797 N N . ALA A 1 98 ? 4.926 -4.165 -25.668 1.00 61.12 98 ALA A N 1
ATOM 798 C CA . ALA A 1 98 ? 5.694 -3.334 -26.594 1.00 61.12 98 ALA A CA 1
ATOM 799 C C . ALA A 1 98 ? 7.092 -3.903 -26.910 1.00 61.12 98 ALA A C 1
ATOM 801 O O . ALA A 1 98 ? 7.770 -3.380 -27.796 1.00 61.12 98 ALA A O 1
ATOM 802 N N . ILE A 1 99 ? 7.524 -4.954 -26.206 1.00 55.47 99 ILE A N 1
ATOM 803 C CA . ILE A 1 99 ? 8.772 -5.677 -26.477 1.00 55.47 99 ILE A CA 1
ATOM 804 C C . ILE A 1 99 ? 8.422 -6.868 -27.396 1.00 55.47 99 ILE A C 1
ATOM 806 O O . ILE A 1 99 ? 7.631 -7.712 -26.972 1.00 55.47 99 ILE A O 1
ATOM 810 N N . PRO A 1 100 ? 8.924 -6.916 -28.647 1.00 54.00 100 PRO A N 1
ATOM 811 C CA . PRO A 1 100 ? 8.669 -8.019 -29.579 1.00 54.00 100 PRO A CA 1
ATOM 812 C C . PRO A 1 100 ? 9.340 -9.335 -29.165 1.00 54.00 100 PRO A C 1
ATOM 814 O O . PRO A 1 100 ? 10.389 -9.289 -28.480 1.00 54.00 100 PRO A O 1
#

Foldseek 3Di:
DPPPQPQQDVVLLVVLVVLLVVLVVCLVVLVVCLVDPDDDDPVVSVVCSVVVNVLSVVLSVCLNVCCSPPNPSSVVSSVVSVVVVVVSVVVVVVVVVVPD

Organism: NCBI:txid1796646

Radius of gyration: 16.86 Å; chains: 1; bounding box: 31×19×61 Å